Protein AF-A0AAV6YA26-F1 (afdb_monomer_lite)

Foldseek 3Di:
DVCVVPVKDKDKDADPPDPDPDRRIWIWIWDFDQDPNDTDTDTDTDDDDDDDDPVRVVVVVVVVVCVVDPDDDDDPVVVVVVVVVVVVVVVVVVVVVVVVVVVCVVVVNDDDD

Organism: Engystomops pustulosus (NCBI:txid76066)

Radius of gyration: 21.52 Å; chains: 1; bounding box: 58×41×43 Å

Sequence (113 aa):
QVCEIIESPLFLKLNPMTKHTDLPVSVYESVIDIVNGEATMLLAELPYTLATEEAERIGVDHVARMTATGSGENSTVAEHLIAQHSAIKMLHSRVRLILEYVRAAEAGKCLPP

InterPro domains:
  IPR024969 EIF3F/CSN6-like, C-terminal [PF13012] (54-110)

Structure (mmCIF, N/CA/C/O backbone):
data_AF-A0AAV6YA26-F1
#
_entry.id   AF-A0AAV6YA26-F1
#
loop_
_atom_site.group_PDB
_atom_site.id
_atom_site.type_symbol
_atom_site.label_atom_id
_atom_site.label_alt_id
_atom_site.label_comp_id
_atom_site.label_asym_id
_atom_site.label_entity_id
_atom_site.label_seq_id
_atom_site.pdbx_PDB_ins_code
_atom_site.Cartn_x
_atom_site.Cartn_y
_atom_site.Cartn_z
_atom_site.occupancy
_atom_site.B_iso_or_equiv
_atom_site.auth_seq_id
_atom_site.auth_comp_id
_atom_site.auth_asym_id
_atom_site.auth_atom_id
_atom_site.pdbx_PDB_model_num
ATOM 1 N N . GLN A 1 1 ? -9.609 12.054 23.351 1.00 59.12 1 GLN A N 1
ATOM 2 C CA . GLN A 1 1 ? -8.655 13.169 23.186 1.00 59.12 1 GLN A CA 1
ATOM 3 C C . GLN A 1 1 ? -8.478 13.625 21.740 1.00 59.12 1 GLN A C 1
ATOM 5 O O . GLN A 1 1 ? -8.785 14.772 21.477 1.00 59.12 1 GLN A O 1
ATOM 10 N N . VAL A 1 2 ? -8.031 12.810 20.770 1.00 75.44 2 VAL A N 1
ATOM 11 C CA . VAL A 1 2 ? -7.847 13.320 19.381 1.00 75.44 2 VAL A CA 1
ATOM 12 C C . VAL A 1 2 ? -9.172 13.765 18.737 1.00 75.44 2 VAL A C 1
ATOM 14 O O . VAL A 1 2 ? -9.227 14.849 18.163 1.00 75.44 2 VAL A O 1
ATOM 17 N N . CYS A 1 3 ? -10.257 13.007 18.932 1.00 75.25 3 CYS A N 1
ATOM 18 C CA . CYS A 1 3 ? -11.598 13.385 18.459 1.00 75.25 3 CYS A CA 1
ATOM 19 C C . CYS A 1 3 ? -12.204 14.605 19.187 1.00 75.25 3 CYS A C 1
ATOM 21 O O . CYS A 1 3 ? -13.274 15.064 18.816 1.00 75.25 3 CYS A O 1
ATOM 23 N N . GLU A 1 4 ? -11.553 15.121 20.238 1.00 80.94 4 GLU A N 1
ATOM 24 C CA . GLU A 1 4 ? -11.964 16.367 20.912 1.00 80.94 4 GLU A CA 1
ATOM 25 C C . GLU A 1 4 ? -11.336 17.604 20.249 1.00 80.94 4 GLU A C 1
ATOM 27 O O . GLU A 1 4 ? -11.778 18.722 20.491 1.00 80.94 4 GLU A O 1
ATOM 32 N N . ILE A 1 5 ? -10.296 17.409 19.428 1.00 85.81 5 ILE A N 1
ATOM 33 C CA . ILE A 1 5 ? -9.569 18.477 18.727 1.00 85.81 5 ILE A CA 1
ATOM 34 C C . ILE A 1 5 ? -10.074 18.605 17.285 1.00 85.81 5 ILE A C 1
ATOM 36 O O . ILE A 1 5 ? -10.162 19.710 16.757 1.00 85.81 5 ILE A O 1
ATOM 40 N N . ILE A 1 6 ? -10.386 17.475 16.644 1.00 85.06 6 ILE A N 1
ATOM 41 C CA . ILE A 1 6 ? -10.829 17.397 15.248 1.00 85.06 6 ILE A CA 1
ATOM 42 C C . ILE A 1 6 ? -12.025 16.449 15.185 1.00 85.06 6 ILE A C 1
ATOM 44 O O . ILE A 1 6 ? -11.949 15.337 15.702 1.00 85.06 6 ILE A O 1
ATOM 48 N N . GLU A 1 7 ? -13.103 16.872 14.528 1.00 83.06 7 GLU A N 1
ATOM 49 C CA . GLU A 1 7 ? -14.355 16.104 14.445 1.00 83.06 7 GLU A CA 1
ATOM 50 C C . GLU A 1 7 ? -14.214 14.796 13.647 1.00 83.06 7 GLU A C 1
ATOM 52 O O . GLU A 1 7 ? -14.909 13.822 13.923 1.00 83.06 7 GLU A O 1
ATOM 57 N N . SER A 1 8 ? -13.307 14.745 12.667 1.00 85.50 8 SER A N 1
ATOM 58 C CA . SER A 1 8 ? -13.078 13.566 11.817 1.00 85.50 8 SER A CA 1
ATOM 59 C C . SER A 1 8 ? -11.581 13.295 11.636 1.00 85.50 8 SER A C 1
ATOM 61 O O . SER A 1 8 ? -11.000 13.651 10.609 1.00 85.50 8 SER A O 1
ATOM 63 N N . PRO A 1 9 ? -10.911 12.722 12.650 1.00 90.69 9 PRO A N 1
ATOM 64 C CA . PRO A 1 9 ? -9.494 12.413 12.562 1.00 90.69 9 PRO A CA 1
ATOM 65 C C . PRO A 1 9 ? -9.249 11.131 11.756 1.00 90.69 9 PRO A C 1
ATOM 67 O O . PRO A 1 9 ? -9.991 10.156 11.860 1.00 90.69 9 PRO A O 1
ATOM 70 N N . LEU A 1 10 ? -8.140 11.108 11.015 1.00 92.88 10 LEU A N 1
ATOM 71 C CA . LEU A 1 10 ? -7.600 9.877 10.440 1.00 92.88 10 LEU A CA 1
ATOM 72 C C . LEU A 1 10 ? -6.665 9.195 11.439 1.00 92.88 10 LEU A C 1
ATOM 74 O O . LEU A 1 10 ? -5.870 9.846 12.119 1.00 92.88 10 LEU A O 1
ATOM 78 N N . PHE A 1 11 ? -6.726 7.869 11.485 1.00 94.25 11 PHE A N 1
ATOM 79 C CA . PHE A 1 11 ? -5.841 7.039 12.287 1.00 94.25 11 PHE A CA 1
ATOM 80 C C . PHE A 1 11 ? -4.899 6.250 11.377 1.00 94.25 11 PHE A C 1
ATOM 82 O O . PHE A 1 11 ? -5.338 5.449 10.560 1.00 94.25 11 PHE A O 1
ATOM 89 N N . LEU A 1 12 ? -3.590 6.463 11.514 1.00 95.62 12 LEU A N 1
ATOM 90 C CA . LEU A 1 12 ? -2.570 5.780 10.718 1.00 95.62 12 LEU A CA 1
ATOM 91 C C . LEU A 1 12 ? -1.793 4.801 11.599 1.00 95.62 12 LEU A C 1
ATOM 93 O O . LEU A 1 12 ? -1.269 5.175 12.648 1.00 95.62 12 LEU A O 1
ATOM 97 N N . LYS A 1 13 ? -1.684 3.548 11.152 1.00 94.31 13 LYS A N 1
ATOM 98 C CA . LYS A 1 13 ? -0.949 2.488 11.846 1.00 94.31 13 LYS A CA 1
ATOM 99 C C . LYS A 1 13 ? 0.176 1.960 10.965 1.00 94.31 13 LYS A C 1
ATOM 101 O O . LYS A 1 13 ? -0.075 1.448 9.879 1.00 94.31 13 LYS A O 1
ATOM 106 N N . LEU A 1 14 ? 1.405 2.023 11.473 1.00 94.81 14 LEU A N 1
ATOM 107 C CA . LEU A 1 14 ? 2.588 1.424 10.852 1.00 94.81 14 LEU A CA 1
ATOM 108 C C . LEU A 1 14 ? 2.938 0.107 11.557 1.00 94.81 14 LEU A C 1
ATOM 110 O O . LEU A 1 14 ? 2.991 0.059 12.786 1.00 94.81 14 LEU A O 1
ATOM 114 N N . ASN A 1 15 ? 3.205 -0.959 10.796 1.00 92.69 15 ASN A N 1
ATOM 115 C CA . ASN A 1 15 ? 3.688 -2.234 11.334 1.00 92.69 15 ASN A CA 1
ATOM 116 C C . ASN A 1 15 ? 5.129 -2.535 10.872 1.00 92.69 15 ASN A C 1
ATOM 118 O O . ASN A 1 15 ? 5.321 -3.079 9.783 1.00 92.69 15 ASN A O 1
ATOM 122 N N . PRO A 1 16 ? 6.157 -2.271 11.698 1.00 90.12 16 PRO A N 1
ATOM 123 C CA . PRO A 1 16 ? 7.548 -2.457 11.285 1.00 90.12 16 PRO A CA 1
ATOM 124 C C . PRO A 1 16 ? 7.950 -3.936 11.172 1.00 90.12 16 PRO A C 1
ATOM 126 O O . PRO A 1 16 ? 8.997 -4.246 10.617 1.00 90.12 16 PRO A O 1
ATOM 129 N N . MET A 1 17 ? 7.121 -4.855 11.680 1.00 91.31 17 MET A N 1
ATOM 130 C CA . MET A 1 17 ? 7.369 -6.299 11.682 1.00 91.31 17 MET A CA 1
ATOM 131 C C . MET A 1 17 ? 6.610 -7.026 10.562 1.00 91.31 17 MET A C 1
ATOM 133 O O . MET A 1 17 ? 6.400 -8.240 10.643 1.00 91.31 17 MET A O 1
ATOM 137 N N . THR A 1 18 ? 6.143 -6.298 9.540 1.00 86.44 18 THR A N 1
ATOM 138 C CA . THR A 1 18 ? 5.446 -6.910 8.404 1.00 86.44 18 THR A CA 1
ATOM 139 C C . THR A 1 18 ? 6.323 -7.952 7.705 1.00 86.44 18 THR A C 1
ATOM 141 O O . THR A 1 18 ? 7.542 -7.815 7.616 1.00 86.44 18 THR A O 1
ATOM 144 N N . LYS A 1 19 ? 5.683 -8.993 7.169 1.00 80.44 19 LYS A N 1
ATOM 145 C CA . LYS A 1 19 ? 6.310 -9.950 6.242 1.00 80.44 19 LYS A CA 1
ATOM 146 C C . LYS A 1 19 ? 5.841 -9.751 4.798 1.00 80.44 19 LYS A C 1
ATOM 148 O O . LYS A 1 19 ? 6.271 -10.488 3.915 1.00 80.44 19 LYS A O 1
ATOM 153 N N . HIS A 1 20 ? 4.937 -8.798 4.571 1.00 77.56 20 HIS A N 1
ATOM 154 C CA . HIS A 1 20 ? 4.396 -8.478 3.255 1.00 77.56 20 HIS A CA 1
ATOM 155 C C . HIS A 1 20 ? 5.338 -7.535 2.500 1.00 77.56 20 HIS A C 1
ATOM 157 O O . HIS A 1 20 ? 6.097 -6.785 3.109 1.00 77.56 20 HIS A O 1
ATOM 163 N N . THR A 1 21 ? 5.289 -7.589 1.170 1.00 76.38 21 THR A N 1
ATOM 164 C CA . THR A 1 21 ? 6.112 -6.753 0.282 1.00 76.38 21 THR A CA 1
ATOM 165 C C . THR A 1 21 ? 5.573 -5.336 0.102 1.00 76.38 21 THR A C 1
ATOM 167 O O . THR A 1 21 ? 6.284 -4.482 -0.422 1.00 76.38 21 THR A O 1
ATOM 170 N N . ASP A 1 22 ? 4.325 -5.098 0.501 1.00 80.81 22 ASP A N 1
ATOM 171 C CA . ASP A 1 22 ? 3.666 -3.801 0.379 1.00 80.81 22 ASP A CA 1
ATOM 172 C C . ASP A 1 22 ? 4.033 -2.874 1.545 1.00 80.81 22 ASP A C 1
ATOM 174 O O . ASP A 1 22 ? 4.493 -3.322 2.601 1.00 80.81 22 ASP A O 1
ATOM 178 N N . LEU A 1 23 ? 3.829 -1.567 1.353 1.00 85.94 23 LEU A N 1
ATOM 179 C CA . LEU A 1 23 ? 4.087 -0.556 2.378 1.00 85.94 23 LEU A CA 1
ATOM 180 C C . LEU A 1 23 ? 3.282 -0.899 3.649 1.00 85.94 23 LEU A C 1
ATOM 182 O O . LEU A 1 23 ? 2.055 -0.972 3.572 1.00 85.94 23 LEU A O 1
ATOM 186 N N . PRO A 1 24 ? 3.920 -1.097 4.821 1.00 92.00 24 PRO A N 1
ATOM 187 C CA . PRO A 1 24 ? 3.235 -1.593 6.012 1.00 92.00 24 PRO A CA 1
ATOM 188 C C . PRO A 1 24 ? 2.528 -0.488 6.789 1.00 92.00 24 PRO A C 1
ATOM 190 O O . PRO A 1 24 ? 2.768 -0.284 7.982 1.00 92.00 24 PRO A O 1
ATOM 193 N N . VAL A 1 25 ? 1.669 0.237 6.086 1.00 93.19 25 VAL A N 1
ATOM 194 C CA . VAL A 1 25 ? 0.858 1.325 6.605 1.00 93.19 25 VAL A CA 1
ATOM 195 C C . VAL A 1 25 ? -0.597 1.040 6.260 1.00 93.19 25 VAL A C 1
ATOM 197 O O . VAL A 1 25 ? -0.916 0.820 5.092 1.00 93.19 25 VAL A O 1
ATOM 200 N N . SER A 1 26 ? -1.457 1.087 7.275 1.00 94.12 26 SER A N 1
ATOM 201 C CA . SER A 1 26 ? -2.916 1.072 7.137 1.00 94.12 26 SER A CA 1
ATOM 202 C C . SER A 1 26 ? -3.485 2.385 7.669 1.00 94.12 26 SER A C 1
ATOM 204 O O . SER A 1 26 ? -3.011 2.913 8.682 1.00 94.12 26 SER A O 1
ATOM 206 N N . VAL A 1 27 ? -4.498 2.909 6.984 1.00 95.38 27 VAL A N 1
ATOM 207 C CA . VAL A 1 27 ? -5.206 4.146 7.337 1.00 95.38 27 VAL A CA 1
ATOM 208 C C . VAL A 1 27 ? -6.627 3.778 7.728 1.00 95.38 27 VAL A C 1
ATOM 210 O O . VAL A 1 27 ? -7.232 2.923 7.091 1.00 95.38 27 VAL A O 1
ATOM 213 N N . TYR A 1 28 ? -7.156 4.410 8.767 1.00 95.81 28 TYR A N 1
ATOM 214 C CA . TYR A 1 28 ? -8.494 4.157 9.276 1.00 95.81 28 TYR A CA 1
ATOM 215 C C . TYR A 1 28 ? -9.233 5.465 9.542 1.00 95.81 28 TYR A C 1
ATOM 217 O O . TYR A 1 28 ? -8.618 6.461 9.929 1.00 95.81 28 TYR A O 1
ATOM 225 N N . GLU A 1 29 ? -10.552 5.440 9.405 1.00 94.19 29 GLU A N 1
ATOM 226 C CA . GLU A 1 29 ? -11.448 6.472 9.927 1.00 94.19 29 GLU A CA 1
ATOM 227 C C . GLU A 1 29 ? -12.223 5.968 11.144 1.00 94.19 29 GLU A C 1
ATOM 229 O O . GLU A 1 29 ? -12.470 4.768 11.296 1.00 94.19 29 GLU A O 1
ATOM 234 N N . SER A 1 30 ? -12.606 6.894 12.023 1.00 91.12 30 SER A N 1
ATOM 235 C CA . SER A 1 30 ? -13.502 6.599 13.136 1.00 91.12 30 SER A CA 1
ATOM 236 C C . SER A 1 30 ? -14.958 6.611 12.677 1.00 91.12 30 SER A C 1
ATOM 238 O O . SER A 1 30 ? -15.456 7.647 12.237 1.00 91.12 30 SER A O 1
ATOM 240 N N . VAL A 1 31 ? -15.658 5.496 12.861 1.00 90.38 31 VAL A N 1
ATOM 241 C CA . VAL A 1 31 ? -17.096 5.362 12.603 1.00 90.38 31 VAL A CA 1
ATOM 242 C C . VAL A 1 31 ? -17.800 5.097 13.928 1.00 90.38 31 VAL A C 1
ATOM 244 O O . VAL A 1 31 ? -17.327 4.293 14.727 1.00 90.38 31 VAL A O 1
ATOM 247 N N . ILE A 1 32 ? -18.919 5.771 14.188 1.00 90.00 32 ILE A N 1
ATOM 248 C CA . ILE A 1 32 ? -19.756 5.490 15.360 1.00 90.00 32 ILE A CA 1
ATOM 249 C C . ILE A 1 32 ? -20.860 4.538 14.914 1.00 90.00 32 ILE A C 1
ATOM 251 O O . ILE A 1 32 ? -21.65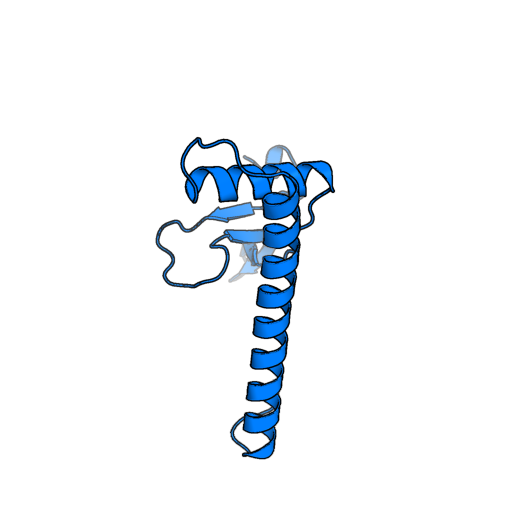5 4.890 14.045 1.00 90.00 32 ILE A O 1
ATOM 255 N N . ASP A 1 33 ? -20.909 3.354 15.515 1.00 91.56 33 ASP A N 1
ATOM 256 C CA . ASP A 1 33 ? -21.921 2.339 15.226 1.00 91.56 33 ASP A CA 1
ATOM 257 C C . ASP A 1 33 ? -22.505 1.764 16.525 1.00 91.56 33 ASP A C 1
ATOM 259 O O . ASP A 1 33 ? -21.931 1.914 17.604 1.00 91.56 33 ASP A O 1
ATOM 263 N N . ILE A 1 34 ? -23.667 1.120 16.447 1.00 92.31 34 ILE A N 1
ATOM 264 C CA . ILE A 1 34 ? -24.323 0.502 17.601 1.00 92.31 34 ILE A CA 1
ATOM 265 C C . ILE A 1 34 ? -23.930 -0.972 17.656 1.00 92.31 34 ILE A C 1
ATOM 267 O O . ILE A 1 34 ? -24.397 -1.789 16.865 1.00 92.31 34 ILE A O 1
ATOM 271 N N . VAL A 1 35 ? -23.126 -1.335 18.653 1.00 92.62 35 VAL A N 1
ATOM 272 C CA . VAL A 1 35 ? -22.717 -2.722 18.896 1.00 92.62 35 VAL A CA 1
ATOM 273 C C . VAL A 1 35 ? -23.341 -3.177 20.209 1.00 92.62 35 VAL A C 1
ATOM 275 O O . VAL A 1 35 ? -23.132 -2.566 21.250 1.00 92.62 35 VAL A O 1
ATOM 278 N N . ASN A 1 36 ? -24.151 -4.240 20.166 1.00 92.12 36 ASN A N 1
ATOM 279 C CA . ASN A 1 36 ? -24.880 -4.767 21.332 1.00 92.12 36 ASN A CA 1
ATOM 280 C C . ASN A 1 36 ? -25.761 -3.731 22.064 1.00 92.12 36 ASN A C 1
ATOM 282 O O . ASN A 1 36 ? -25.963 -3.826 23.270 1.00 92.12 36 ASN A O 1
ATOM 286 N N . GLY A 1 37 ? -26.308 -2.753 21.334 1.00 92.62 37 GLY A N 1
ATOM 287 C CA . GLY A 1 37 ? -27.174 -1.710 21.896 1.00 92.62 37 GLY A CA 1
ATOM 288 C C . GLY A 1 37 ? -26.431 -0.506 22.485 1.00 92.62 37 GLY A C 1
ATOM 289 O O . GLY A 1 37 ? -27.088 0.430 22.933 1.00 92.62 37 GLY A O 1
ATOM 290 N N . GLU A 1 38 ? -25.096 -0.487 22.440 1.00 93.94 38 GLU A N 1
ATOM 291 C CA . GLU A 1 38 ? -24.275 0.640 22.889 1.00 93.94 38 GLU A CA 1
ATOM 292 C C . GLU A 1 38 ? -23.573 1.324 21.709 1.00 93.94 38 GLU A C 1
ATOM 294 O O . GLU A 1 38 ? -23.001 0.672 20.830 1.00 93.94 38 GLU A O 1
ATOM 299 N N . ALA A 1 39 ? -23.606 2.660 21.693 1.00 92.44 39 ALA A N 1
ATOM 300 C CA . ALA A 1 39 ? -22.879 3.456 20.710 1.00 92.44 39 ALA A CA 1
ATOM 301 C C . ALA A 1 39 ? -21.368 3.296 20.936 1.00 92.44 39 ALA A C 1
ATOM 303 O O . ALA A 1 39 ? -20.826 3.724 21.954 1.00 92.44 39 ALA A O 1
ATOM 304 N N . THR A 1 40 ? -20.698 2.669 19.975 1.00 92.19 40 THR A N 1
ATOM 305 C CA . THR A 1 40 ? -19.287 2.294 20.030 1.00 92.19 40 THR A CA 1
ATOM 306 C C . THR A 1 40 ? -18.543 2.920 18.858 1.00 92.19 40 THR A C 1
ATOM 308 O O . THR A 1 40 ? -19.021 2.928 17.726 1.00 92.19 40 THR A O 1
ATOM 311 N N . MET A 1 41 ? -17.344 3.436 19.121 1.00 88.88 41 MET A N 1
ATOM 312 C CA . MET A 1 41 ? -16.454 3.927 18.073 1.00 88.88 41 MET A CA 1
ATOM 313 C C . MET A 1 41 ? -15.627 2.770 17.501 1.00 88.88 41 MET A C 1
ATOM 315 O O . MET A 1 41 ? -14.906 2.089 18.232 1.00 88.88 41 MET A O 1
ATOM 319 N N . LEU A 1 42 ? -15.726 2.569 16.193 1.00 92.31 42 LEU A N 1
ATOM 320 C CA . LEU A 1 42 ? -15.024 1.560 15.409 1.00 92.31 42 LEU A CA 1
ATOM 321 C C . LEU A 1 42 ? -14.024 2.226 14.457 1.00 92.31 42 LEU A C 1
ATOM 323 O O . LEU A 1 42 ? -14.143 3.409 14.144 1.00 92.31 42 LEU A O 1
ATOM 327 N N . LEU A 1 43 ? -13.037 1.456 13.997 1.00 93.25 43 LEU A N 1
ATOM 328 C CA . LEU A 1 43 ? -12.061 1.892 13.000 1.00 93.25 43 LEU A CA 1
ATOM 329 C C . LEU A 1 43 ? -12.309 1.153 11.686 1.00 93.25 43 LEU A C 1
ATOM 331 O O . LEU A 1 43 ? -12.132 -0.065 11.625 1.00 93.25 43 LEU A O 1
ATOM 335 N N . ALA A 1 44 ? -12.699 1.887 10.647 1.00 93.62 44 ALA A N 1
ATOM 336 C CA . ALA A 1 44 ? -12.879 1.353 9.301 1.00 93.62 44 ALA A CA 1
ATOM 337 C C . ALA A 1 44 ? -11.621 1.619 8.464 1.00 93.62 44 ALA A C 1
ATOM 339 O O . ALA A 1 44 ? -11.144 2.750 8.428 1.00 93.62 44 ALA A O 1
ATOM 340 N N . GLU A 1 45 ? -11.054 0.586 7.832 1.00 94.88 45 GLU A N 1
ATOM 341 C CA . GLU A 1 45 ? -9.844 0.723 7.006 1.00 94.88 45 GLU A CA 1
ATOM 342 C C . GLU A 1 45 ? -10.158 1.423 5.679 1.00 94.88 45 GLU A C 1
ATOM 344 O O . GLU A 1 45 ? -11.131 1.086 5.004 1.00 94.88 45 GLU A O 1
ATOM 349 N N . LEU A 1 46 ? -9.311 2.379 5.297 1.00 92.81 46 LEU A N 1
ATOM 350 C CA . LEU A 1 46 ? -9.447 3.181 4.089 1.00 92.81 46 LEU A CA 1
ATOM 351 C C . LEU A 1 46 ? -8.345 2.853 3.072 1.00 92.81 46 LEU A C 1
ATOM 353 O O . LEU A 1 46 ? -7.166 2.770 3.440 1.00 92.81 46 LEU A O 1
ATOM 357 N N . PRO A 1 47 ? -8.686 2.732 1.775 1.00 92.12 47 PRO A N 1
ATOM 358 C CA . PRO A 1 47 ? -7.680 2.688 0.727 1.00 92.12 47 PRO A CA 1
ATOM 359 C C . PRO A 1 47 ? -6.969 4.044 0.624 1.00 92.12 47 PRO A C 1
ATOM 361 O O . PRO A 1 47 ? -7.579 5.098 0.801 1.00 92.12 47 PRO A O 1
ATOM 364 N N . TYR A 1 48 ? -5.684 4.025 0.276 1.00 90.56 48 TYR A N 1
ATOM 365 C CA . TYR A 1 48 ? -4.903 5.236 0.038 1.00 90.56 48 TYR A CA 1
ATOM 366 C C . TYR A 1 48 ? -4.082 5.117 -1.243 1.00 90.56 48 TYR A C 1
ATOM 368 O O . TYR A 1 48 ? -3.753 4.027 -1.714 1.00 90.56 48 TYR A O 1
ATOM 376 N N . THR A 1 49 ? -3.719 6.269 -1.796 1.00 85.56 49 THR A N 1
ATOM 377 C CA . THR A 1 49 ? -2.764 6.383 -2.897 1.00 85.56 49 THR A CA 1
ATOM 378 C C . THR A 1 49 ? -1.568 7.191 -2.433 1.00 85.56 49 THR A C 1
ATOM 380 O O . THR A 1 49 ? -1.732 8.197 -1.745 1.00 85.56 49 THR A O 1
ATOM 383 N N . LEU A 1 50 ? -0.368 6.791 -2.842 1.00 83.56 50 LEU A N 1
ATOM 384 C CA . LEU A 1 50 ? 0.818 7.621 -2.667 1.00 83.56 50 LEU A CA 1
ATOM 385 C C . LEU A 1 50 ? 0.788 8.725 -3.724 1.00 83.56 50 LEU A C 1
ATOM 387 O O . LEU A 1 50 ? 1.072 8.474 -4.895 1.00 83.56 50 LEU A O 1
ATOM 391 N N . ALA A 1 51 ? 0.397 9.925 -3.312 1.00 80.12 51 ALA A N 1
ATOM 392 C CA . ALA A 1 51 ? 0.539 11.126 -4.116 1.00 80.12 51 ALA A CA 1
ATOM 393 C C . A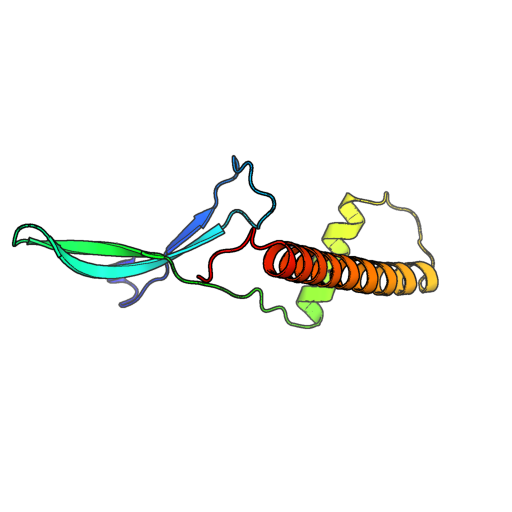LA A 1 51 ? 1.838 11.816 -3.700 1.00 80.12 51 ALA A C 1
ATOM 395 O O . ALA A 1 51 ? 2.030 12.077 -2.517 1.00 80.12 51 ALA A O 1
ATOM 396 N N . THR A 1 52 ? 2.721 12.076 -4.660 1.00 75.69 52 THR A N 1
ATOM 397 C CA . THR A 1 52 ? 3.932 12.869 -4.440 1.00 75.69 52 THR A CA 1
ATOM 398 C C . THR A 1 52 ? 3.996 13.989 -5.463 1.00 75.69 52 THR A C 1
ATOM 400 O O . THR A 1 52 ? 3.714 13.782 -6.648 1.00 75.69 52 THR A O 1
ATOM 403 N N . GLU A 1 53 ? 4.364 15.186 -5.013 1.00 82.12 53 GLU A N 1
ATOM 404 C CA . GLU A 1 53 ? 4.704 16.279 -5.926 1.00 82.12 53 GLU A CA 1
ATOM 405 C C . GLU A 1 53 ? 6.098 16.054 -6.545 1.00 82.12 53 GLU A C 1
ATOM 407 O O . GLU A 1 53 ? 6.897 15.261 -6.050 1.00 82.12 53 GLU A O 1
ATOM 412 N N . GLU A 1 54 ? 6.424 16.747 -7.642 1.00 77.88 54 GLU A N 1
ATOM 413 C CA . GLU A 1 54 ? 7.677 16.538 -8.393 1.00 77.88 54 GLU A CA 1
ATOM 414 C C . GLU A 1 54 ? 8.930 16.671 -7.512 1.00 77.88 54 GLU A C 1
ATOM 416 O O . GLU A 1 54 ? 9.822 15.821 -7.553 1.00 77.88 54 GLU A O 1
ATOM 421 N N . ALA A 1 55 ? 8.979 17.713 -6.678 1.00 83.19 55 ALA A N 1
ATOM 422 C CA . ALA A 1 55 ? 10.108 17.962 -5.785 1.00 83.19 55 ALA A CA 1
ATOM 423 C C . ALA A 1 55 ? 10.226 16.879 -4.698 1.00 83.19 55 ALA A C 1
ATOM 425 O O . ALA A 1 55 ? 11.329 16.419 -4.396 1.00 83.19 55 ALA A O 1
ATOM 426 N N . GLU A 1 56 ? 9.093 16.431 -4.152 1.00 81.75 56 GLU A N 1
ATOM 427 C CA . GLU A 1 56 ? 9.038 15.345 -3.174 1.00 81.75 56 GLU A CA 1
ATOM 428 C C . GLU A 1 56 ? 9.506 14.030 -3.796 1.00 81.75 56 GLU A C 1
ATOM 430 O O . GLU A 1 56 ? 10.345 13.340 -3.218 1.00 81.75 56 GLU A O 1
ATOM 435 N N . ARG A 1 57 ? 9.040 13.711 -5.009 1.00 83.50 57 ARG A N 1
ATOM 436 C CA . ARG A 1 57 ? 9.453 12.507 -5.734 1.00 83.50 57 ARG A CA 1
ATOM 437 C C . ARG A 1 57 ? 10.964 12.475 -5.937 1.00 83.50 57 ARG A C 1
ATOM 439 O O . ARG A 1 57 ? 11.575 11.445 -5.667 1.00 83.50 57 ARG A O 1
ATOM 446 N N . ILE A 1 58 ? 11.562 13.585 -6.380 1.00 82.00 58 ILE A N 1
ATOM 447 C CA . ILE A 1 58 ? 13.019 13.702 -6.552 1.00 82.00 58 ILE A CA 1
ATOM 448 C C . ILE A 1 58 ? 13.735 13.517 -5.208 1.00 82.00 58 ILE A C 1
ATOM 450 O O . ILE A 1 58 ? 14.722 12.786 -5.137 1.00 82.00 58 ILE A O 1
ATOM 454 N N . GLY A 1 59 ? 13.236 14.143 -4.139 1.00 84.44 59 GLY A N 1
ATOM 455 C CA . GLY A 1 59 ? 13.811 14.026 -2.799 1.00 84.44 59 GLY A CA 1
ATOM 456 C C . GLY A 1 59 ? 13.798 12.590 -2.268 1.00 84.44 59 GLY A C 1
ATOM 457 O O . GLY A 1 59 ? 14.831 12.083 -1.831 1.00 84.44 59 GLY A O 1
ATOM 458 N N . VAL A 1 60 ? 12.655 11.907 -2.358 1.00 85.38 60 VAL A N 1
ATOM 459 C CA . VAL A 1 60 ? 12.497 10.506 -1.930 1.00 85.38 60 VAL A CA 1
ATOM 460 C C . VAL A 1 60 ? 13.417 9.583 -2.728 1.00 85.38 60 VAL A C 1
ATOM 462 O O . VAL A 1 60 ? 14.116 8.746 -2.159 1.00 85.38 60 VAL A O 1
ATOM 465 N N . ASP A 1 61 ? 13.453 9.762 -4.045 1.00 82.81 61 ASP A N 1
ATOM 466 C CA . ASP A 1 61 ? 14.284 8.994 -4.968 1.00 82.81 61 ASP A CA 1
ATOM 467 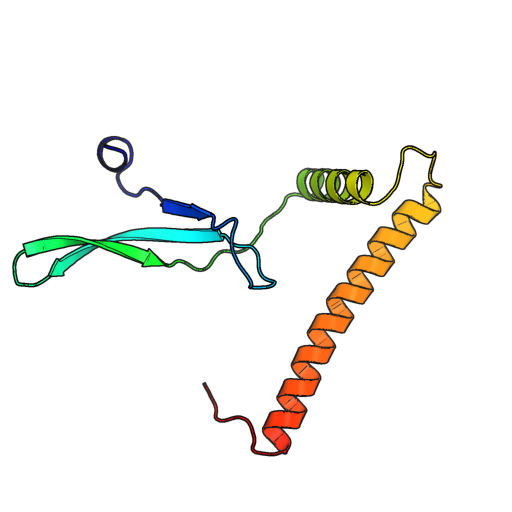C C . ASP A 1 61 ? 15.790 9.206 -4.712 1.00 82.81 61 ASP A C 1
ATOM 469 O O . ASP A 1 61 ? 16.576 8.256 -4.726 1.00 82.81 61 ASP A O 1
ATOM 473 N N . HIS A 1 62 ? 16.201 10.432 -4.377 1.00 83.19 62 HIS A N 1
ATOM 474 C CA . HIS A 1 62 ? 17.569 10.728 -3.961 1.00 83.19 62 HIS A CA 1
ATOM 475 C C . HIS A 1 62 ? 17.947 10.005 -2.659 1.00 83.19 62 HIS A C 1
ATOM 477 O O . HIS A 1 62 ? 18.971 9.321 -2.619 1.00 83.19 62 HIS A O 1
ATOM 483 N N . VAL A 1 63 ? 17.106 10.074 -1.619 1.00 84.00 63 VAL A N 1
ATOM 484 C CA . VAL A 1 63 ? 17.341 9.384 -0.333 1.00 84.00 63 VAL A CA 1
ATOM 485 C C . VAL A 1 63 ? 17.410 7.861 -0.515 1.00 84.00 63 VAL A C 1
ATOM 487 O O . VAL A 1 63 ? 18.286 7.199 0.052 1.00 84.00 63 VAL A O 1
ATOM 490 N N . ALA A 1 64 ? 16.535 7.299 -1.353 1.00 81.62 64 ALA A N 1
ATOM 491 C CA . ALA A 1 64 ? 16.539 5.876 -1.689 1.00 81.62 64 ALA A CA 1
ATOM 492 C C . ALA A 1 64 ? 17.817 5.443 -2.434 1.00 81.62 64 ALA A C 1
ATOM 494 O O . ALA A 1 64 ? 18.305 4.331 -2.240 1.00 81.62 64 ALA A O 1
ATOM 495 N N . ARG A 1 65 ? 18.400 6.317 -3.266 1.00 73.69 65 ARG A N 1
ATOM 496 C CA . ARG A 1 65 ? 19.686 6.048 -3.929 1.00 73.69 65 ARG A CA 1
ATOM 497 C C . ARG A 1 65 ? 20.886 6.193 -3.007 1.00 73.69 65 ARG A C 1
ATOM 499 O O . ARG A 1 65 ? 21.778 5.354 -3.070 1.00 73.69 65 ARG A O 1
ATOM 506 N N . MET A 1 66 ? 20.922 7.210 -2.144 1.00 71.31 66 MET A N 1
ATOM 507 C CA . MET A 1 66 ? 22.038 7.409 -1.206 1.00 71.31 66 MET A CA 1
ATOM 508 C C . MET A 1 66 ? 22.230 6.213 -0.266 1.00 71.31 66 MET A C 1
ATOM 510 O O . MET A 1 66 ? 23.350 5.897 0.124 1.00 71.31 66 MET A O 1
ATOM 514 N N . THR A 1 67 ? 21.140 5.527 0.077 1.00 61.06 67 THR A N 1
ATOM 515 C CA . THR A 1 67 ? 21.179 4.290 0.867 1.00 61.06 67 THR A CA 1
ATOM 516 C C . THR A 1 67 ? 21.677 3.078 0.069 1.00 61.06 67 THR A C 1
ATOM 518 O O . THR A 1 67 ? 22.149 2.116 0.672 1.00 61.06 67 THR A O 1
ATOM 521 N N . ALA A 1 68 ? 21.629 3.121 -1.268 1.00 60.38 68 ALA A N 1
ATOM 522 C CA . ALA A 1 68 ? 22.015 2.026 -2.160 1.00 60.38 68 ALA A CA 1
ATOM 523 C C . ALA A 1 68 ? 23.415 2.180 -2.791 1.00 60.38 68 ALA A C 1
ATOM 525 O O . ALA A 1 68 ? 24.053 1.175 -3.103 1.00 60.38 68 ALA A O 1
ATOM 526 N N . THR A 1 69 ? 23.912 3.406 -2.987 1.00 58.72 69 THR A N 1
ATOM 527 C CA . THR A 1 69 ? 25.217 3.682 -3.614 1.00 58.72 69 THR A CA 1
ATOM 528 C C . THR A 1 69 ? 26.043 4.634 -2.756 1.00 58.72 69 THR A C 1
ATOM 530 O O . THR A 1 69 ? 25.600 5.739 -2.454 1.00 58.72 69 THR A O 1
ATOM 533 N N . GLY A 1 70 ? 27.251 4.205 -2.376 1.00 57.12 70 GLY A N 1
ATOM 534 C CA . GLY A 1 70 ? 28.203 5.021 -1.621 1.00 57.12 70 GLY A CA 1
ATOM 535 C C . GLY A 1 70 ? 28.581 6.322 -2.340 1.00 57.12 70 GLY A C 1
ATOM 536 O O . GLY A 1 70 ? 28.454 6.422 -3.556 1.00 57.12 70 GLY A O 1
ATOM 537 N N . SER A 1 71 ? 29.045 7.292 -1.548 1.00 55.47 71 SER A N 1
ATOM 538 C CA . SER A 1 71 ? 29.352 8.704 -1.854 1.00 55.47 71 SER A CA 1
ATOM 539 C C . SER A 1 71 ? 30.406 8.945 -2.959 1.00 55.47 71 SER A C 1
ATOM 541 O O . SER A 1 71 ? 31.420 9.599 -2.718 1.00 55.47 71 SER A O 1
ATOM 543 N N . GLY A 1 72 ? 30.205 8.407 -4.160 1.00 61.84 72 GLY A N 1
ATOM 544 C CA . GLY A 1 72 ? 31.007 8.685 -5.351 1.00 61.84 72 GLY A CA 1
ATOM 545 C C . GLY A 1 72 ? 30.271 9.612 -6.318 1.00 61.84 72 GLY A C 1
ATOM 546 O O . GLY A 1 72 ? 29.049 9.545 -6.437 1.00 61.84 72 GLY A O 1
ATOM 547 N N . GLU A 1 73 ? 31.016 10.475 -7.009 1.00 60.53 73 GLU A N 1
ATOM 548 C CA . GLU A 1 73 ? 30.491 11.346 -8.066 1.00 60.53 73 GLU A CA 1
ATOM 549 C C . GLU A 1 73 ? 29.945 10.491 -9.225 1.00 60.53 73 GLU A C 1
ATOM 551 O O . GLU A 1 73 ? 30.702 9.922 -10.013 1.00 60.53 73 GLU A O 1
ATOM 556 N N . ASN A 1 74 ? 28.619 10.366 -9.321 1.00 64.25 74 ASN A N 1
ATOM 557 C CA . ASN A 1 74 ? 27.961 9.664 -10.419 1.00 64.25 74 ASN A CA 1
ATOM 558 C C . ASN A 1 74 ? 27.752 10.612 -11.609 1.00 64.25 74 ASN A C 1
ATOM 560 O O . ASN A 1 74 ? 27.455 11.793 -11.451 1.00 64.25 74 ASN A O 1
ATOM 564 N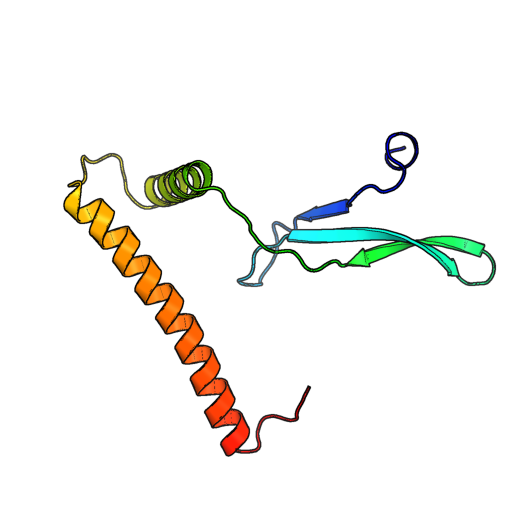 N . SER A 1 75 ? 27.890 10.094 -12.832 1.00 72.12 75 SER A N 1
ATOM 565 C CA . SER A 1 75 ? 27.591 10.862 -14.047 1.00 72.12 75 SER A CA 1
ATOM 566 C C . SER A 1 75 ? 26.106 11.242 -14.097 1.00 72.12 75 SER A C 1
ATOM 568 O O . SER A 1 75 ? 25.249 10.375 -13.929 1.00 72.12 75 SER A O 1
ATOM 570 N N . THR A 1 76 ? 25.788 12.496 -14.435 1.00 71.69 76 THR A N 1
ATOM 571 C CA . THR A 1 76 ? 24.403 12.981 -14.627 1.00 71.69 76 THR A CA 1
ATOM 572 C C . THR A 1 76 ? 23.617 12.152 -15.651 1.00 71.69 76 THR A C 1
ATOM 574 O O . THR A 1 76 ? 22.408 11.961 -15.525 1.00 71.69 76 THR A O 1
ATOM 577 N N . VAL A 1 77 ? 24.305 11.590 -16.652 1.00 76.38 77 VAL A N 1
ATOM 578 C CA . VAL A 1 77 ? 23.712 10.663 -17.628 1.00 76.38 77 VAL A CA 1
ATOM 579 C C . VAL A 1 77 ? 23.356 9.331 -16.969 1.00 76.38 77 VAL A C 1
ATOM 581 O O . VAL A 1 77 ? 22.279 8.791 -17.216 1.00 76.38 77 VAL A O 1
ATOM 584 N N . ALA A 1 78 ? 24.232 8.806 -16.108 1.00 75.12 78 ALA A N 1
ATOM 585 C CA . ALA A 1 78 ? 23.971 7.571 -15.376 1.00 75.12 78 ALA A CA 1
ATOM 586 C C . ALA A 1 78 ? 22.776 7.730 -14.423 1.00 75.12 78 ALA A C 1
ATOM 588 O O . ALA A 1 78 ? 21.926 6.845 -14.366 1.00 75.12 78 ALA A O 1
ATOM 589 N N . GLU A 1 79 ? 22.654 8.876 -13.749 1.00 70.00 79 GLU A N 1
ATOM 590 C CA . GLU A 1 79 ? 21.502 9.190 -12.895 1.00 70.00 79 GLU A CA 1
ATOM 591 C C . GLU A 1 79 ? 20.183 9.179 -13.680 1.00 70.00 79 GLU A C 1
ATOM 593 O O . GLU A 1 79 ? 19.215 8.536 -13.265 1.00 70.00 79 G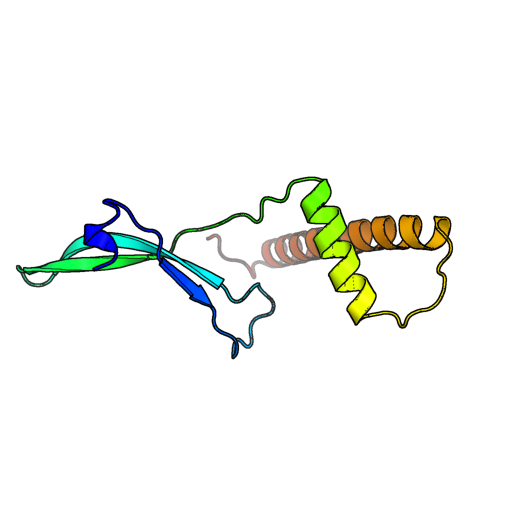LU A O 1
ATOM 598 N N . HIS A 1 80 ? 20.155 9.818 -14.854 1.00 76.06 80 HIS A N 1
ATOM 599 C CA . HIS A 1 80 ? 18.957 9.844 -15.692 1.00 76.06 80 HIS A CA 1
ATOM 600 C C . HIS A 1 80 ? 18.581 8.449 -16.218 1.00 76.06 80 HIS A C 1
ATOM 602 O O . HIS A 1 80 ? 17.409 8.066 -16.208 1.00 76.06 80 HIS A O 1
ATOM 608 N N . LEU A 1 81 ? 19.574 7.653 -16.626 1.00 82.69 81 LEU A N 1
ATOM 609 C CA . LEU A 1 81 ? 19.353 6.286 -17.099 1.00 82.69 81 LEU A CA 1
ATOM 610 C C . LEU A 1 81 ? 18.857 5.350 -15.988 1.00 82.69 81 LEU A C 1
ATOM 612 O O . LEU A 1 81 ? 18.022 4.490 -16.260 1.00 82.69 81 LEU A O 1
ATOM 616 N N . ILE A 1 82 ? 19.308 5.521 -14.739 1.00 78.88 82 ILE A N 1
ATOM 617 C CA . ILE A 1 82 ? 18.825 4.731 -13.592 1.00 78.88 82 ILE A CA 1
ATOM 618 C C . ILE A 1 82 ? 17.338 4.991 -13.333 1.00 78.88 82 ILE A C 1
ATOM 620 O O . ILE A 1 82 ? 16.581 4.039 -13.115 1.00 78.88 82 ILE A O 1
ATOM 624 N N . ALA A 1 83 ? 16.904 6.253 -13.388 1.00 75.38 83 ALA A N 1
ATOM 625 C CA . ALA A 1 83 ? 15.496 6.606 -13.217 1.00 75.38 83 ALA A CA 1
ATOM 626 C C . ALA A 1 83 ? 14.626 5.978 -14.322 1.00 75.38 83 ALA A C 1
ATOM 628 O O . ALA A 1 83 ? 13.633 5.306 -14.030 1.00 75.38 83 ALA A O 1
ATOM 629 N N . GLN A 1 84 ? 15.045 6.107 -15.588 1.00 83.31 84 GLN A N 1
ATOM 630 C CA . GLN A 1 84 ? 14.342 5.498 -16.724 1.00 83.31 84 GLN A CA 1
ATOM 631 C C . GLN A 1 84 ? 14.297 3.967 -16.624 1.00 83.31 84 GLN A C 1
ATOM 633 O O . GLN A 1 84 ? 13.240 3.357 -16.792 1.00 83.31 84 GLN A O 1
ATOM 638 N N . HIS A 1 85 ? 15.428 3.335 -16.301 1.00 83.38 85 HIS A N 1
ATOM 639 C CA . HIS A 1 85 ? 15.510 1.888 -16.125 1.00 83.38 85 HIS A CA 1
ATOM 640 C C . HIS A 1 85 ? 14.576 1.397 -15.011 1.00 83.38 85 HIS A C 1
ATOM 642 O O . HIS A 1 85 ? 13.876 0.397 -15.182 1.00 83.38 85 HIS A O 1
ATOM 648 N N . SER A 1 86 ? 14.518 2.116 -13.887 1.00 77.25 86 SER A N 1
ATOM 649 C CA . SER A 1 86 ? 13.642 1.778 -12.761 1.00 77.25 86 SER A CA 1
ATOM 650 C C . SER A 1 86 ? 12.165 1.875 -13.143 1.00 77.25 86 SER A C 1
ATOM 652 O O . SER A 1 86 ? 11.402 0.954 -12.845 1.00 77.25 86 SER A O 1
ATOM 654 N N . ALA A 1 87 ? 11.771 2.913 -13.888 1.00 80.50 87 ALA A N 1
ATOM 655 C CA . ALA A 1 87 ? 10.408 3.053 -14.400 1.00 80.50 87 ALA A CA 1
ATOM 656 C C . ALA A 1 87 ? 10.013 1.885 -15.324 1.00 80.50 87 ALA A C 1
ATOM 658 O O . ALA A 1 87 ? 8.949 1.285 -15.151 1.00 80.50 87 ALA A O 1
ATOM 659 N N . ILE A 1 88 ? 10.898 1.496 -16.252 1.00 90.94 88 ILE A N 1
ATOM 660 C CA . ILE A 1 88 ? 10.679 0.344 -17.143 1.00 90.94 88 ILE A CA 1
ATOM 661 C C . ILE A 1 88 ? 10.541 -0.948 -16.332 1.00 90.94 88 ILE A C 1
ATOM 663 O O . ILE A 1 88 ? 9.626 -1.739 -16.568 1.00 90.94 88 ILE A O 1
ATOM 667 N N . LYS A 1 89 ? 11.420 -1.164 -15.348 1.00 88.94 89 LYS A N 1
ATOM 668 C CA . LYS A 1 89 ? 11.388 -2.346 -14.477 1.00 88.94 89 LYS A CA 1
ATOM 669 C C . LYS A 1 89 ? 10.077 -2.438 -13.687 1.00 88.94 89 LYS A C 1
ATOM 671 O O . LYS A 1 89 ? 9.511 -3.528 -13.576 1.00 88.94 89 LYS A O 1
ATOM 676 N N . MET A 1 90 ? 9.572 -1.315 -13.171 1.00 83.31 90 MET A N 1
ATOM 677 C CA . MET A 1 90 ? 8.284 -1.254 -12.472 1.00 83.31 90 MET A CA 1
ATOM 678 C C . MET A 1 90 ? 7.114 -1.585 -13.403 1.00 83.31 90 MET A C 1
ATOM 680 O O . MET A 1 90 ? 6.272 -2.413 -13.049 1.00 83.31 90 MET A O 1
ATOM 684 N N . LEU A 1 91 ? 7.087 -1.004 -14.607 1.00 90.69 91 LEU A N 1
ATOM 685 C CA . LEU A 1 91 ? 6.059 -1.300 -15.607 1.00 90.69 91 LEU A CA 1
ATOM 686 C C . LEU A 1 91 ? 6.077 -2.780 -16.004 1.00 90.69 91 LEU A C 1
ATOM 688 O O . LEU A 1 91 ? 5.036 -3.434 -15.997 1.00 90.69 91 LEU A O 1
ATOM 692 N N . HIS A 1 92 ? 7.259 -3.330 -16.281 1.00 93.19 92 HIS A N 1
ATOM 693 C CA . HIS A 1 92 ? 7.428 -4.741 -16.620 1.00 93.19 92 HIS A CA 1
ATOM 694 C C . HIS A 1 92 ? 6.872 -5.666 -15.525 1.00 93.19 92 HIS A C 1
ATOM 696 O O . HIS A 1 92 ? 6.192 -6.644 -15.829 1.00 93.19 92 HIS A O 1
ATOM 702 N N . SER A 1 93 ? 7.105 -5.341 -14.247 1.00 89.81 93 SER A N 1
ATOM 703 C CA . SER A 1 93 ? 6.543 -6.096 -13.118 1.00 89.81 93 SER A CA 1
ATOM 704 C C . SER A 1 93 ? 5.007 -6.112 -13.136 1.00 89.81 93 SER A C 1
ATOM 706 O O . SER A 1 93 ? 4.391 -7.168 -12.989 1.00 89.81 93 SER A O 1
ATOM 708 N N . ARG A 1 94 ? 4.377 -4.957 -13.399 1.00 90.50 94 ARG A N 1
ATOM 709 C CA . ARG A 1 94 ? 2.911 -4.838 -13.487 1.00 90.50 94 ARG A CA 1
ATOM 710 C C . ARG A 1 94 ? 2.336 -5.596 -14.684 1.00 90.50 94 ARG A C 1
ATOM 712 O O . ARG A 1 94 ? 1.373 -6.337 -14.516 1.00 90.50 94 ARG A O 1
ATOM 719 N N . VAL A 1 95 ? 2.952 -5.473 -15.861 1.00 94.94 95 VAL A N 1
ATOM 720 C CA . VAL A 1 95 ? 2.538 -6.210 -17.070 1.00 94.94 95 VAL A CA 1
ATOM 721 C C . VAL A 1 95 ? 2.641 -7.719 -16.852 1.00 94.94 95 VAL A C 1
ATOM 723 O O . VAL A 1 95 ? 1.743 -8.461 -17.245 1.00 94.94 95 VAL A O 1
ATOM 726 N N . ARG A 1 96 ? 3.696 -8.184 -16.174 1.00 94.12 96 ARG A N 1
ATOM 727 C CA . ARG A 1 96 ? 3.862 -9.602 -15.845 1.00 94.12 96 ARG A CA 1
ATOM 728 C C . ARG A 1 96 ? 2.743 -10.120 -14.941 1.00 94.12 96 ARG A C 1
ATOM 730 O O . ARG A 1 96 ? 2.241 -11.206 -15.196 1.00 94.12 96 ARG A O 1
ATOM 737 N N . LEU A 1 97 ? 2.328 -9.354 -13.930 1.00 90.75 97 LEU A N 1
ATOM 738 C CA . LEU A 1 97 ? 1.216 -9.735 -13.050 1.00 90.75 97 LEU A CA 1
ATOM 739 C C . LEU A 1 97 ? -0.090 -9.897 -13.842 1.00 90.75 97 LEU A C 1
ATOM 741 O O . LEU A 1 97 ? -0.779 -10.902 -13.686 1.00 90.75 97 LEU A O 1
ATOM 745 N N . ILE A 1 98 ? -0.387 -8.953 -14.741 1.00 94.00 98 ILE A N 1
ATOM 746 C CA . ILE A 1 98 ? -1.564 -9.024 -15.621 1.00 94.00 98 ILE A CA 1
ATOM 747 C C . ILE A 1 98 ? -1.497 -10.268 -16.515 1.00 94.00 98 ILE A C 1
ATOM 749 O O . ILE A 1 98 ? -2.478 -10.996 -16.625 1.00 94.00 98 ILE A O 1
ATOM 753 N N . LEU A 1 99 ? -0.340 -10.546 -17.123 1.00 94.19 99 LEU A N 1
ATOM 754 C CA . LEU A 1 99 ? -0.154 -11.722 -17.975 1.00 94.19 99 LEU A CA 1
ATOM 755 C C . LEU A 1 99 ? -0.407 -13.033 -17.219 1.00 94.19 99 LEU A C 1
ATOM 757 O O . LEU A 1 99 ? -1.085 -13.918 -17.738 1.00 94.19 99 LEU A O 1
ATOM 761 N N . GLU A 1 100 ? 0.126 -13.161 -16.004 1.00 92.25 100 GLU A N 1
ATOM 762 C CA . GLU A 1 100 ? -0.103 -14.342 -15.167 1.00 92.25 100 GLU A CA 1
ATOM 763 C C . GLU A 1 100 ? -1.582 -14.486 -14.786 1.00 92.25 100 GLU A C 1
ATOM 765 O O . GLU A 1 100 ? -2.110 -15.596 -14.822 1.00 92.25 100 GLU A O 1
ATOM 770 N N . TYR A 1 101 ? -2.278 -13.379 -14.513 1.00 91.12 101 TYR A N 1
ATOM 771 C CA . TYR A 1 101 ? -3.719 -13.398 -14.266 1.00 91.12 101 TYR A CA 1
ATOM 772 C C . TYR A 1 101 ? -4.514 -13.882 -15.488 1.00 91.12 101 TYR A C 1
ATOM 774 O O . TYR A 1 101 ? -5.335 -14.787 -15.355 1.00 91.12 101 TYR A O 1
ATOM 782 N N . VAL A 1 102 ? -4.242 -13.348 -16.688 1.00 93.50 102 VAL A N 1
ATOM 783 C CA . VAL A 1 102 ? -4.933 -13.774 -17.922 1.00 93.50 102 VAL A CA 1
ATOM 784 C C . VAL A 1 102 ? -4.705 -15.262 -18.188 1.00 93.50 102 VAL A C 1
ATOM 786 O O . VAL A 1 102 ? -5.660 -15.994 -18.429 1.00 93.50 102 VAL A O 1
ATOM 789 N N . ARG A 1 103 ? -3.462 -15.740 -18.059 1.00 93.38 103 ARG A N 1
ATOM 790 C CA . ARG A 1 103 ? -3.134 -17.167 -18.212 1.00 93.38 103 ARG A CA 1
ATOM 791 C C . ARG A 1 103 ? -3.858 -18.043 -17.194 1.00 93.38 103 ARG A C 1
ATOM 793 O O . ARG A 1 103 ? -4.312 -19.136 -17.527 1.00 93.38 103 ARG A O 1
ATOM 800 N N . ALA A 1 104 ? -3.944 -17.595 -15.945 1.00 90.50 104 ALA A N 1
ATOM 801 C CA . ALA A 1 104 ? -4.633 -18.329 -14.895 1.00 90.50 104 ALA A CA 1
ATOM 802 C C . ALA A 1 104 ? -6.156 -18.362 -15.121 1.00 90.50 104 ALA A C 1
ATOM 804 O O . ALA A 1 104 ? -6.778 -19.397 -14.868 1.00 90.50 104 ALA A O 1
ATOM 805 N N . ALA A 1 105 ? -6.738 -17.292 -15.669 1.00 90.62 105 ALA A N 1
ATOM 806 C CA . ALA A 1 105 ? -8.139 -17.245 -16.079 1.00 90.62 105 ALA A CA 1
ATOM 807 C C . ALA A 1 105 ? -8.428 -18.185 -17.263 1.00 90.62 105 ALA A C 1
ATOM 809 O O . ALA A 1 105 ? -9.361 -18.981 -17.187 1.00 90.62 105 ALA A O 1
ATOM 810 N N . GLU A 1 106 ? -7.593 -18.174 -18.309 1.00 91.44 106 GLU A N 1
ATOM 811 C CA . GLU A 1 106 ? -7.698 -19.106 -19.446 1.00 91.44 106 GLU A CA 1
ATOM 812 C C . GLU A 1 106 ? -7.581 -20.573 -19.008 1.00 91.44 106 GLU A C 1
ATOM 814 O O . GLU A 1 106 ? -8.295 -21.441 -19.506 1.00 91.44 106 GLU A O 1
ATOM 819 N N . ALA A 1 107 ? -6.715 -20.857 -18.032 1.00 90.56 107 ALA A N 1
ATOM 820 C CA . ALA A 1 107 ? -6.544 -22.189 -17.459 1.00 90.56 107 ALA A CA 1
ATOM 821 C C . ALA A 1 107 ? -7.669 -22.604 -16.488 1.00 90.56 107 ALA A C 1
ATOM 823 O O . ALA A 1 107 ? -7.579 -23.678 -15.889 1.00 90.56 107 ALA A O 1
ATOM 824 N N . GLY A 1 108 ? -8.687 -21.760 -16.276 1.00 86.31 108 GLY A N 1
ATOM 825 C CA . GLY A 1 108 ? -9.793 -22.017 -15.350 1.00 86.31 108 GLY A CA 1
ATOM 826 C C . GLY A 1 108 ? -9.389 -22.037 -13.871 1.00 86.31 108 GLY A C 1
ATOM 827 O O . GLY A 1 108 ? -10.110 -22.589 -13.045 1.00 86.31 108 GLY A O 1
ATOM 828 N N . LYS A 1 109 ? -8.226 -21.471 -13.521 1.00 82.75 1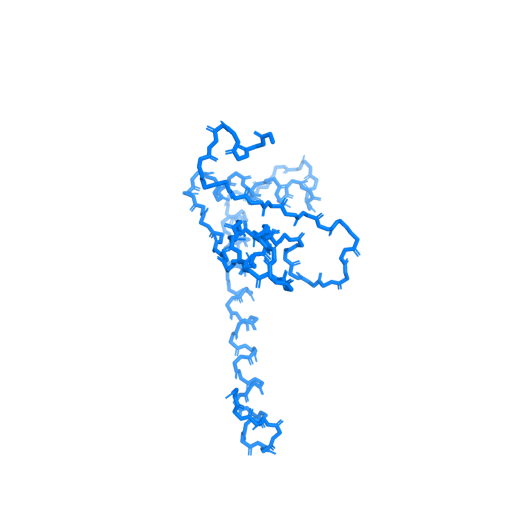09 LYS A N 1
ATOM 829 C CA . LYS A 1 109 ? -7.687 -21.429 -12.147 1.00 82.75 109 LYS A CA 1
ATOM 830 C C . LYS A 1 109 ? -8.103 -20.176 -11.372 1.00 82.75 109 LYS A C 1
ATOM 832 O O . LYS A 1 109 ? -7.817 -20.085 -10.181 1.00 82.75 109 LYS A O 1
ATOM 837 N N . CYS A 1 110 ? -8.766 -19.225 -12.027 1.00 69.31 110 CYS A N 1
ATOM 838 C CA . CYS A 1 110 ? -9.311 -18.022 -11.404 1.00 69.31 110 CYS A CA 1
ATOM 839 C C . CYS A 1 110 ? -10.842 -18.100 -11.375 1.00 69.31 110 CYS A C 1
ATOM 841 O O . CYS A 1 110 ? -11.471 -18.140 -12.430 1.00 69.31 110 CYS A O 1
ATOM 843 N N . LEU A 1 111 ? -11.441 -18.092 -10.180 1.00 57.34 111 LEU A N 1
ATOM 844 C CA . LEU A 1 111 ? -12.835 -17.670 -10.012 1.00 57.34 111 LEU A CA 1
ATOM 845 C C . LEU A 1 111 ? -12.893 -16.130 -10.059 1.00 57.34 111 LEU A C 1
ATOM 847 O O . LEU A 1 111 ? -11.921 -15.490 -9.644 1.00 57.34 111 LEU A O 1
ATOM 851 N N . PRO A 1 112 ? -13.977 -15.527 -10.585 1.00 54.88 112 PRO A N 1
ATOM 852 C CA . PRO A 1 112 ? -14.146 -14.077 -10.550 1.00 54.88 112 PRO A CA 1
ATOM 853 C C . PRO A 1 112 ? -14.198 -13.571 -9.093 1.00 54.88 112 PRO A C 1
ATOM 855 O O . PRO A 1 112 ? -14.549 -14.357 -8.207 1.00 54.88 112 PRO A O 1
ATOM 858 N N . PRO A 1 113 ? -13.814 -12.304 -8.843 1.00 56.88 113 PRO A N 1
ATOM 859 C CA . PRO A 1 113 ? -13.967 -11.671 -7.533 1.00 56.88 113 PRO A CA 1
ATOM 860 C C . PRO A 1 113 ? -15.433 -11.600 -7.089 1.00 56.88 113 PRO A C 1
ATOM 862 O O . PRO A 1 113 ? -16.320 -11.504 -7.971 1.00 56.88 113 PRO A O 1
#

pLDDT: mean 83.62, std 10.83, range [54.88, 95.81]

Secondary structure (DSSP, 8-state):
-HHHH-SS-EEEEE-TT--SSS--EEEEEEEEEEETTEEEEEEEEE-------HHHHHHHHHHHHHTTS-S----HHHHHHHHHHHHHHHHHHHHHHHHHHHHHHHTT-----